Protein AF-A0A258Z2L3-F1 (afdb_monomer)

Solvent-accessible surface area (backbone atoms only — not comparable to full-atom values): 4004 Å² total; per-residue (Å²): 82,29,34,38,35,37,24,51,91,79,54,64,70,58,51,55,51,41,40,76,74,55,38,76,41,78,46,78,41,44,40,82,51,82,80,52,64,75,63,76,80,64,86,79,59,72,42,80,46,73,42,72,94,40,47,49,81,63,44,58,58,54,63,74,74,109

Radius of gyration: 11.48 Å; Cα contacts (8 Å, |Δi|>4): 91; chains: 1; bounding box: 30×16×25 Å

Foldseek 3Di:
DAEEEEADDDCVVVVVVVVVVPHPHYHYHNQPDPVLLPDDDPPPHPYYHYPPVGHDPSSVVSVVVD

Secondary structure (DSSP, 8-state):
-EEEEES-S--HHHHHHHHHTT-SEEEEE---STTSTTPPPPTT--EEEE-GGGS-HHHHHHHHT-

Structure (mmCIF, N/CA/C/O backbone):
data_AF-A0A258Z2L3-F1
#
_entry.id   AF-A0A258Z2L3-F1
#
loop_
_atom_site.group_PDB
_atom_site.id
_atom_site.type_symbol
_atom_site.label_atom_id
_atom_site.label_alt_id
_atom_site.label_comp_id
_atom_site.label_asym_id
_atom_site.label_entity_id
_atom_site.label_seq_id
_atom_site.pdbx_PDB_ins_code
_atom_site.Cartn_x
_atom_site.Cartn_y
_atom_site.Cartn_z
_atom_site.occupancy
_atom_site.B_iso_or_equiv
_atom_site.auth_seq_id
_atom_site.auth_comp_id
_atom_site.auth_asym_id
_atom_site.auth_atom_id
_atom_site.pdbx_PDB_model_num
ATOM 1 N N . MET A 1 1 ? -7.413 -5.083 8.167 1.00 89.50 1 MET A N 1
ATOM 2 C CA . MET A 1 1 ? -6.299 -5.516 7.316 1.00 89.50 1 MET A CA 1
ATOM 3 C C . MET A 1 1 ? -5.710 -4.311 6.591 1.00 89.50 1 MET A C 1
ATOM 5 O O . MET A 1 1 ? -6.472 -3.538 6.015 1.00 89.50 1 MET A O 1
ATOM 9 N N . SER A 1 2 ? -4.399 -4.115 6.680 1.00 93.50 2 SER A N 1
ATOM 10 C CA . SER A 1 2 ? -3.609 -3.110 5.968 1.00 93.50 2 SER A CA 1
ATOM 11 C C . SER A 1 2 ? -2.873 -3.783 4.812 1.00 93.50 2 SER A C 1
ATOM 13 O O . SER A 1 2 ? -2.076 -4.693 5.039 1.00 93.50 2 SER A O 1
ATOM 15 N N . VAL A 1 3 ? -3.154 -3.361 3.581 1.00 94.50 3 VAL A N 1
ATOM 16 C CA . VAL A 1 3 ? -2.622 -3.975 2.358 1.00 94.50 3 VAL A CA 1
ATOM 17 C C . VAL A 1 3 ? -1.675 -3.005 1.662 1.00 94.50 3 VAL A C 1
ATOM 19 O O . VAL A 1 3 ? -2.019 -1.841 1.452 1.00 94.50 3 VAL A O 1
ATOM 22 N N . LEU A 1 4 ? -0.494 -3.474 1.268 1.00 92.88 4 LEU A N 1
ATOM 23 C CA . LEU A 1 4 ? 0.411 -2.748 0.382 1.00 92.88 4 LEU A CA 1
ATOM 24 C C . LEU A 1 4 ? 0.347 -3.351 -1.022 1.00 92.88 4 LEU A C 1
ATOM 26 O O . LEU A 1 4 ? 0.577 -4.542 -1.199 1.00 92.88 4 LEU A O 1
ATOM 30 N N . VAL A 1 5 ? 0.071 -2.516 -2.019 1.00 91.50 5 VAL A N 1
ATOM 31 C CA . VAL A 1 5 ? 0.126 -2.871 -3.438 1.00 91.50 5 VAL A CA 1
ATOM 32 C C . VAL A 1 5 ? 1.357 -2.222 -4.063 1.00 91.50 5 VAL A C 1
ATOM 34 O O . VAL A 1 5 ? 1.520 -1.001 -3.988 1.00 91.50 5 VAL A O 1
ATOM 37 N N . ILE A 1 6 ? 2.213 -3.024 -4.695 1.00 88.69 6 ILE A N 1
ATOM 38 C CA . ILE A 1 6 ? 3.415 -2.564 -5.398 1.00 88.69 6 ILE A CA 1
ATOM 39 C C . ILE A 1 6 ? 3.308 -2.915 -6.886 1.00 88.69 6 ILE A C 1
ATOM 41 O O . ILE A 1 6 ? 3.026 -4.059 -7.244 1.00 88.69 6 ILE A O 1
ATOM 45 N N . GLY A 1 7 ? 3.575 -1.934 -7.744 1.00 86.31 7 GLY A N 1
ATOM 46 C CA . GLY A 1 7 ? 3.402 -2.014 -9.191 1.00 86.31 7 GLY A CA 1
ATOM 47 C C . GLY A 1 7 ? 2.034 -1.502 -9.648 1.00 86.31 7 GLY A C 1
ATOM 48 O O . GLY A 1 7 ? 1.159 -1.169 -8.844 1.00 86.31 7 GLY A O 1
ATOM 49 N N . GLY A 1 8 ? 1.867 -1.410 -10.965 1.00 85.81 8 GLY A N 1
ATOM 50 C CA . GLY A 1 8 ? 0.642 -0.944 -11.614 1.00 85.81 8 GLY A CA 1
ATOM 51 C C . GLY A 1 8 ? 0.411 0.568 -11.496 1.00 85.81 8 GLY A C 1
ATOM 52 O O . GLY A 1 8 ? 0.772 1.216 -10.514 1.00 85.81 8 GLY A O 1
ATOM 53 N N . ASP A 1 9 ? -0.233 1.145 -12.510 1.00 82.69 9 ASP A N 1
ATOM 54 C CA . ASP A 1 9 ? -0.440 2.598 -12.596 1.00 82.69 9 ASP A CA 1
ATOM 55 C C . ASP A 1 9 ? -1.787 3.060 -12.059 1.00 82.69 9 ASP A C 1
ATOM 57 O O . ASP A 1 9 ? -1.895 4.128 -11.461 1.00 82.69 9 ASP A O 1
ATOM 61 N N . LYS A 1 10 ? -2.824 2.255 -12.289 1.00 87.31 10 LYS A N 1
ATOM 62 C CA . LYS A 1 10 ? -4.204 2.552 -11.911 1.00 87.31 10 LYS A CA 1
ATOM 63 C C . LYS A 1 10 ? -4.776 1.349 -11.182 1.00 87.31 10 LYS A C 1
ATOM 65 O O . LYS A 1 10 ? -5.292 0.429 -11.811 1.00 87.31 10 LYS A O 1
ATOM 70 N N . ILE A 1 11 ? -4.688 1.363 -9.854 1.00 91.25 11 ILE A N 1
ATOM 71 C CA . ILE A 1 11 ? -5.139 0.244 -9.017 1.00 91.25 11 ILE A CA 1
ATOM 72 C C . ILE A 1 11 ? -6.498 0.483 -8.351 1.00 91.25 11 ILE A C 1
ATOM 74 O O . ILE A 1 11 ? -6.906 -0.310 -7.516 1.00 91.25 11 ILE A O 1
ATOM 78 N N . THR A 1 12 ? -7.224 1.548 -8.698 1.00 93.31 12 THR A N 1
ATOM 79 C CA . THR A 1 12 ? -8.470 1.942 -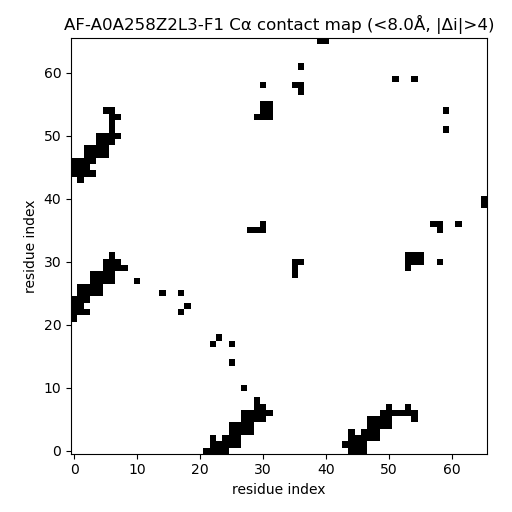8.012 1.00 93.31 12 THR A CA 1
ATOM 80 C C . THR A 1 12 ? -9.498 0.812 -7.934 1.00 93.31 12 THR A C 1
ATOM 82 O O . THR A 1 12 ? -10.085 0.585 -6.883 1.00 93.31 12 THR A O 1
ATOM 85 N N . ARG A 1 13 ? -9.676 0.034 -9.011 1.00 93.69 13 ARG A N 1
ATOM 86 C CA . ARG A 1 13 ? -10.569 -1.139 -8.984 1.00 93.69 13 ARG A CA 1
ATOM 87 C C . ARG A 1 13 ? -10.093 -2.223 -8.020 1.00 93.69 13 ARG A C 1
ATOM 89 O O . ARG A 1 13 ? -10.910 -2.817 -7.329 1.00 93.69 13 A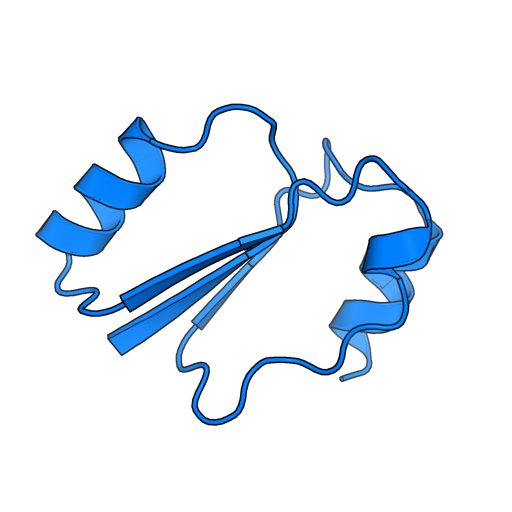RG A O 1
ATOM 96 N N . LEU A 1 14 ? -8.783 -2.451 -7.952 1.00 93.31 14 LEU A N 1
ATOM 97 C CA . LEU A 1 14 ? -8.196 -3.382 -6.995 1.00 93.31 14 LEU A CA 1
ATOM 98 C C . LEU A 1 14 ? -8.366 -2.869 -5.558 1.00 93.31 14 LEU A C 1
ATOM 100 O O . LEU A 1 14 ? -8.697 -3.656 -4.686 1.00 93.31 14 LEU A O 1
ATOM 104 N N . GLN A 1 15 ? -8.209 -1.565 -5.312 1.00 93.69 15 GLN A N 1
ATOM 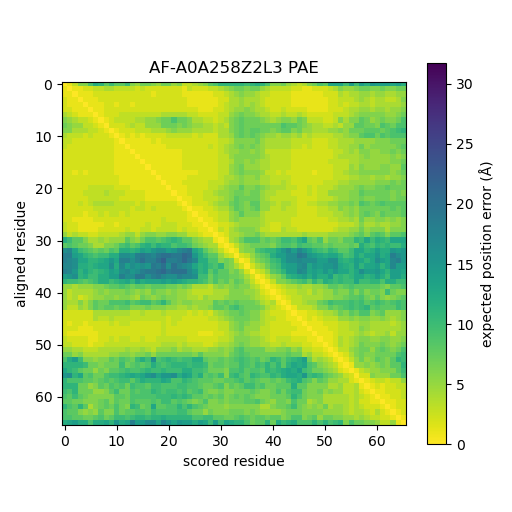105 C CA . GLN A 1 15 ? -8.444 -0.964 -3.993 1.00 93.69 15 GLN A CA 1
ATOM 106 C C . GLN A 1 15 ? -9.886 -1.182 -3.527 1.00 93.69 15 GLN A C 1
ATOM 108 O O . GLN A 1 15 ? -10.082 -1.690 -2.429 1.00 93.69 15 GLN A O 1
ATOM 113 N N . LEU A 1 16 ? -10.873 -0.893 -4.382 1.00 95.56 16 LEU A N 1
ATOM 114 C CA . LEU A 1 16 ? -12.292 -1.120 -4.079 1.00 95.56 16 LEU A CA 1
ATOM 115 C C . LEU A 1 16 ? -12.595 -2.601 -3.818 1.00 95.56 16 LEU A C 1
ATOM 117 O O . LEU A 1 16 ? -13.347 -2.941 -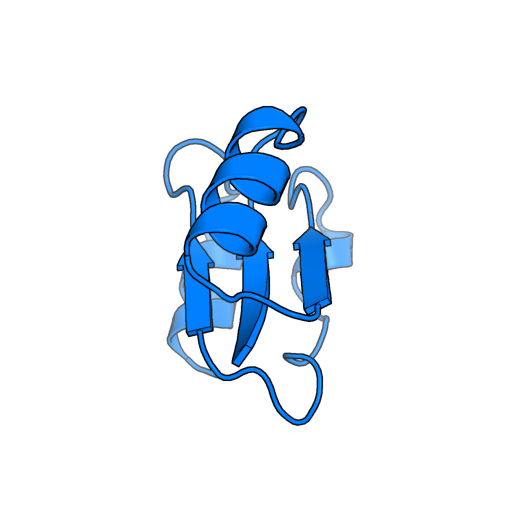2.907 1.00 95.56 16 LEU A O 1
ATOM 121 N N . PHE A 1 17 ? -11.982 -3.498 -4.593 1.00 95.19 17 PHE A N 1
ATOM 122 C CA . PHE A 1 17 ? -12.110 -4.931 -4.361 1.00 95.19 17 PHE A CA 1
ATOM 123 C C . PHE A 1 17 ? -11.519 -5.340 -3.005 1.00 95.19 17 PHE A C 1
ATOM 125 O O . PHE A 1 17 ? -12.173 -6.037 -2.236 1.00 95.19 17 PHE A O 1
ATOM 132 N N . LEU A 1 18 ? -10.324 -4.859 -2.659 1.00 95.00 18 LEU A N 1
ATOM 133 C CA . LEU A 1 18 ? -9.699 -5.137 -1.364 1.00 95.00 18 LEU A CA 1
ATOM 134 C C . LEU A 1 18 ? -10.530 -4.590 -0.197 1.00 95.00 18 LEU A C 1
ATOM 136 O O . LEU A 1 18 ? -10.667 -5.269 0.819 1.00 95.00 18 LEU A O 1
ATOM 140 N N . GLU A 1 19 ? -11.118 -3.403 -0.343 1.00 95.25 19 GLU A N 1
ATOM 141 C CA . GLU A 1 19 ? -12.056 -2.841 0.635 1.00 95.25 19 GLU A CA 1
ATOM 142 C C . GLU A 1 19 ? -13.284 -3.739 0.813 1.00 95.25 19 GLU A C 1
ATOM 144 O O . GLU A 1 19 ? -13.654 -4.041 1.948 1.00 95.25 19 GLU A O 1
ATOM 149 N N . SER A 1 20 ? -13.852 -4.260 -0.282 1.00 96.75 20 SER A N 1
ATOM 150 C CA . SER A 1 20 ? -14.967 -5.219 -0.220 1.00 96.75 20 SER A CA 1
ATOM 151 C C . SER A 1 20 ? -14.603 -6.532 0.490 1.00 96.75 20 SER A C 1
ATOM 153 O O . SER A 1 20 ? -15.467 -7.174 1.080 1.00 96.75 20 SER A O 1
ATOM 155 N N . LEU A 1 21 ? -13.316 -6.898 0.499 1.00 95.31 21 LEU A N 1
ATOM 156 C CA . LEU A 1 21 ? -12.771 -8.046 1.232 1.00 95.31 21 LEU A CA 1
ATOM 157 C C . LEU A 1 21 ? -12.367 -7.714 2.684 1.00 95.31 21 LEU A C 1
ATOM 159 O O . LEU A 1 21 ? -11.827 -8.569 3.384 1.00 95.31 21 LEU A O 1
ATOM 163 N N . GLY A 1 22 ? -12.600 -6.485 3.159 1.00 94.88 22 GLY A N 1
ATOM 164 C CA . GLY A 1 22 ? -12.309 -6.068 4.536 1.00 94.88 22 GLY A CA 1
ATOM 165 C C . GLY A 1 22 ? -10.942 -5.401 4.745 1.00 94.88 22 GLY A C 1
ATOM 166 O O . GLY A 1 22 ? -10.497 -5.233 5.893 1.00 94.88 22 GLY A O 1
ATOM 167 N N . ALA A 1 23 ? -10.255 -4.989 3.674 1.00 94.88 23 ALA A N 1
ATOM 168 C CA . ALA A 1 23 ? -9.113 -4.089 3.798 1.00 94.88 23 ALA A CA 1
ATOM 169 C C . ALA A 1 23 ? -9.576 -2.730 4.347 1.00 94.88 23 ALA A C 1
ATOM 171 O O . ALA A 1 23 ? -10.500 -2.110 3.837 1.00 94.88 23 ALA A O 1
ATOM 172 N N . LYS A 1 24 ? -8.918 -2.265 5.412 1.00 93.50 24 LYS A N 1
ATOM 173 C CA . LYS A 1 24 ? -9.208 -0.979 6.073 1.00 93.50 24 LYS A CA 1
ATOM 174 C C . LYS A 1 24 ? -8.261 0.128 5.624 1.00 93.50 24 LYS A C 1
ATOM 176 O O . LYS A 1 24 ? -8.526 1.304 5.845 1.00 93.50 24 LYS A O 1
ATOM 181 N N . LYS A 1 25 ? -7.108 -0.258 5.079 1.00 90.38 25 LYS A N 1
ATOM 182 C CA . LYS A 1 25 ? -6.062 0.654 4.636 1.00 90.38 25 LYS A CA 1
ATOM 183 C C . LYS A 1 25 ? -5.351 0.025 3.453 1.00 90.38 25 LYS A C 1
ATOM 185 O O . LYS A 1 25 ? -4.859 -1.094 3.576 1.00 90.38 25 LYS A O 1
ATOM 190 N N . THR A 1 26 ? -5.274 0.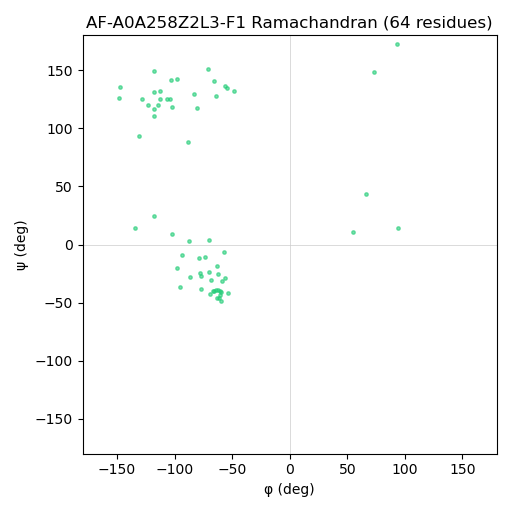756 2.349 1.00 91.94 26 THR A N 1
ATOM 191 C CA . THR A 1 26 ? -4.569 0.302 1.151 1.00 91.94 26 THR A CA 1
ATOM 192 C C . THR A 1 26 ? -3.503 1.319 0.771 1.00 91.94 26 THR A C 1
ATOM 194 O 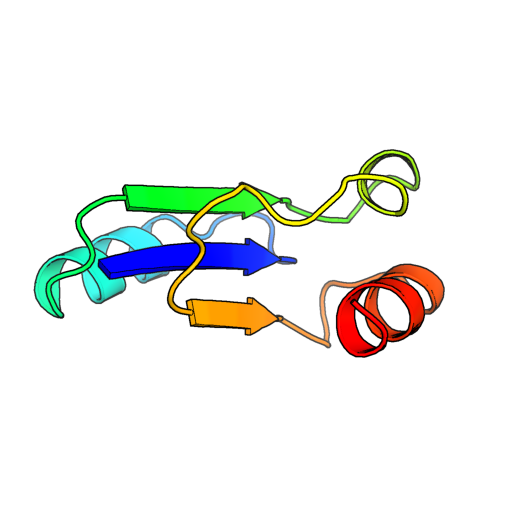O . THR A 1 26 ? -3.796 2.485 0.518 1.00 91.94 26 THR A O 1
ATOM 197 N N . HIS A 1 27 ? -2.249 0.879 0.742 1.00 90.25 27 HIS A N 1
ATOM 198 C CA . HIS A 1 27 ? -1.106 1.651 0.271 1.00 90.25 27 HIS A CA 1
ATOM 199 C C . HIS A 1 27 ? -0.781 1.263 -1.172 1.00 90.25 27 HIS A C 1
ATOM 201 O O . HIS A 1 27 ? -0.863 0.090 -1.524 1.00 90.25 27 HIS A O 1
ATOM 207 N N . HIS A 1 28 ? -0.386 2.228 -2.006 1.00 90.00 28 HIS A N 1
ATOM 208 C CA . HIS A 1 28 ? 0.022 1.966 -3.388 1.00 90.00 28 HIS A CA 1
ATOM 209 C C . HIS A 1 28 ? 1.372 2.586 -3.700 1.00 90.00 28 HIS A C 1
ATOM 211 O O . HIS A 1 28 ? 1.548 3.798 -3.561 1.00 90.00 28 HIS A O 1
ATOM 217 N N . TRP A 1 29 ? 2.301 1.764 -4.176 1.00 87.44 29 TRP A N 1
ATOM 218 C CA . TRP A 1 29 ? 3.547 2.206 -4.785 1.00 87.44 29 TRP A CA 1
ATOM 219 C C . TRP A 1 29 ? 3.595 1.734 -6.232 1.00 87.44 29 TRP A C 1
ATOM 221 O O . TRP A 1 29 ? 3.772 0.554 -6.495 1.00 87.44 29 TRP A O 1
ATOM 231 N N . ASN A 1 30 ? 3.503 2.658 -7.187 1.00 80.00 30 ASN A N 1
ATOM 232 C CA . ASN A 1 30 ? 3.543 2.316 -8.614 1.00 80.00 30 ASN A CA 1
ATOM 233 C C . ASN A 1 30 ? 4.874 1.678 -9.076 1.00 80.00 30 ASN A C 1
ATOM 235 O O . ASN A 1 30 ? 4.909 1.062 -10.130 1.00 80.00 30 ASN A O 1
ATOM 239 N N . SER A 1 31 ? 5.963 1.826 -8.308 1.00 71.12 31 SER A N 1
ATOM 240 C CA . SER A 1 31 ? 7.300 1.246 -8.542 1.00 71.12 31 SER A CA 1
ATOM 241 C C . SER A 1 31 ? 7.960 1.534 -9.904 1.00 71.12 31 SER A C 1
ATOM 243 O O . SER A 1 31 ? 9.004 0.965 -10.228 1.00 71.12 31 SER A O 1
ATOM 245 N N . ARG A 1 32 ? 7.403 2.461 -10.696 1.00 67.56 32 ARG A N 1
ATOM 246 C CA . ARG A 1 32 ? 7.972 2.862 -11.995 1.00 67.56 32 ARG A CA 1
ATOM 247 C C . ARG A 1 32 ? 9.295 3.616 -11.858 1.00 67.56 32 ARG A C 1
ATOM 249 O O . ARG A 1 32 ? 10.156 3.500 -12.722 1.00 67.56 32 ARG A O 1
ATOM 256 N N . ASN A 1 33 ? 9.480 4.355 -10.763 1.00 60.78 33 ASN A N 1
ATOM 257 C CA . ASN A 1 33 ? 10.700 5.119 -10.503 1.00 60.78 33 ASN A CA 1
ATOM 258 C C . ASN A 1 33 ? 11.585 4.405 -9.471 1.00 60.78 33 ASN A C 1
ATOM 260 O O . ASN A 1 33 ? 11.088 3.903 -8.461 1.00 60.78 33 ASN A O 1
ATOM 264 N N . LYS A 1 34 ? 12.914 4.453 -9.668 1.00 56.91 34 LYS A N 1
ATOM 265 C CA . LYS A 1 34 ? 13.944 3.901 -8.755 1.00 56.91 34 LYS A CA 1
ATOM 266 C C . LYS A 1 34 ? 13.897 4.459 -7.315 1.00 56.91 34 LYS A C 1
ATOM 268 O O . LYS A 1 34 ? 14.624 3.993 -6.446 1.00 56.91 34 LYS A O 1
ATOM 273 N N . SER A 1 35 ? 13.053 5.449 -7.029 1.00 56.66 35 SER A N 1
ATOM 274 C CA . SER A 1 35 ? 12.824 5.962 -5.672 1.00 56.66 35 SER A CA 1
ATOM 275 C C . SER A 1 35 ? 11.889 5.083 -4.828 1.00 56.66 35 SER A C 1
ATOM 277 O O . SER A 1 35 ? 11.794 5.283 -3.618 1.00 56.66 35 SER A O 1
ATOM 279 N N . ALA A 1 36 ? 11.200 4.105 -5.428 1.00 58.28 36 ALA A N 1
ATOM 280 C CA . ALA A 1 36 ? 10.442 3.100 -4.680 1.00 58.28 36 ALA A CA 1
ATOM 281 C C . ALA A 1 36 ? 11.348 2.012 -4.072 1.00 58.28 36 ALA A C 1
ATOM 283 O O . ALA A 1 36 ? 11.018 1.474 -3.020 1.00 58.28 36 ALA A O 1
ATOM 284 N N . THR A 1 37 ? 12.508 1.749 -4.686 1.00 57.78 37 THR A N 1
ATOM 285 C CA . THR A 1 37 ? 13.451 0.656 -4.366 1.00 57.78 37 THR A CA 1
ATOM 286 C C . THR A 1 37 ? 14.211 0.789 -3.037 1.00 57.78 37 THR A C 1
ATOM 288 O O . THR A 1 37 ? 15.021 -0.061 -2.710 1.00 57.78 37 THR A O 1
ATOM 291 N N . HIS A 1 38 ? 13.934 1.806 -2.218 1.00 59.97 38 HIS A N 1
ATOM 292 C CA . HIS A 1 38 ? 14.580 1.979 -0.905 1.00 59.97 38 HIS A CA 1
ATOM 293 C C . HIS A 1 38 ? 13.595 2.324 0.218 1.00 59.97 38 HIS A C 1
ATOM 295 O O . HIS A 1 38 ? 13.998 2.773 1.290 1.00 59.97 38 HIS A O 1
ATOM 301 N N . LYS A 1 39 ? 12.289 2.150 -0.013 1.00 69.69 39 LYS A N 1
ATOM 302 C CA . LYS A 1 39 ? 11.287 2.348 1.036 1.00 69.69 39 LYS A CA 1
ATOM 303 C C . LYS A 1 39 ? 11.174 1.085 1.879 1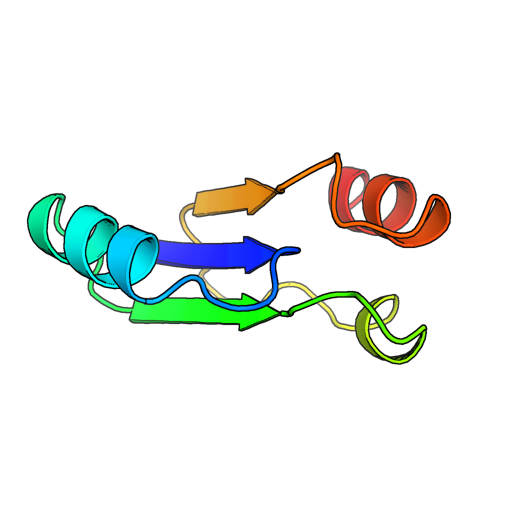.00 69.69 39 LYS A C 1
ATOM 305 O O . LYS A 1 39 ? 10.966 0.003 1.338 1.00 69.69 39 LYS A O 1
ATOM 310 N N . HIS A 1 40 ? 11.251 1.242 3.196 1.00 77.69 40 HIS A N 1
ATOM 311 C CA . HIS A 1 40 ? 10.865 0.181 4.118 1.00 77.69 40 HIS A CA 1
ATOM 312 C C . HIS A 1 40 ? 9.368 -0.086 4.011 1.00 77.69 40 HIS A C 1
ATOM 314 O O . HIS A 1 40 ? 8.578 0.861 3.903 1.00 77.69 40 HIS A O 1
ATOM 320 N N . LEU A 1 41 ? 8.986 -1.364 4.077 1.00 80.75 41 LEU A N 1
ATOM 321 C CA . LEU A 1 41 ? 7.587 -1.763 4.213 1.00 80.75 41 LEU A CA 1
ATOM 322 C C . LEU A 1 41 ? 6.923 -0.952 5.347 1.00 80.75 41 LEU A C 1
ATOM 324 O O . LEU A 1 41 ? 7.502 -0.834 6.432 1.00 80.75 41 LEU A O 1
ATOM 328 N N . PRO A 1 42 ? 5.729 -0.365 5.131 1.00 82.31 42 PRO A N 1
ATOM 329 C CA . PRO A 1 42 ? 5.024 0.352 6.181 1.00 82.31 42 PRO A CA 1
ATOM 330 C C . PRO A 1 42 ? 4.811 -0.551 7.397 1.00 82.31 42 PRO A C 1
ATOM 332 O O . PRO A 1 42 ? 4.397 -1.707 7.259 1.00 82.31 42 PRO A O 1
ATOM 335 N N . LEU A 1 43 ? 5.050 -0.004 8.591 1.00 78.00 43 LEU A N 1
ATOM 336 C CA . LEU A 1 43 ? 4.781 -0.705 9.844 1.00 78.00 43 LEU A CA 1
ATOM 337 C C . LEU A 1 43 ? 3.316 -1.167 9.874 1.00 78.00 43 LEU A C 1
ATOM 339 O O . LEU A 1 43 ? 2.413 -0.381 9.573 1.00 78.00 43 LEU A O 1
ATOM 343 N N . LYS A 1 44 ? 3.093 -2.425 10.280 1.00 85.94 44 LYS A N 1
ATOM 344 C CA . LYS A 1 44 ? 1.772 -3.086 10.326 1.00 85.94 44 LYS A CA 1
ATOM 345 C C . LYS A 1 44 ? 1.138 -3.306 8.943 1.00 85.94 44 LYS A C 1
ATOM 347 O O . LYS A 1 44 ? -0.047 -3.043 8.751 1.00 85.94 44 LYS A O 1
ATOM 352 N N . THR A 1 45 ? 1.926 -3.752 7.967 1.00 89.44 45 THR A N 1
ATOM 353 C CA . THR A 1 45 ? 1.389 -4.306 6.716 1.00 89.44 45 THR A CA 1
ATOM 354 C C . THR A 1 45 ? 0.982 -5.758 6.964 1.00 89.44 45 THR A C 1
ATOM 356 O O . THR A 1 45 ? 1.830 -6.572 7.307 1.00 89.44 45 THR A O 1
ATOM 359 N N . ASP A 1 46 ? -0.306 -6.068 6.808 1.00 92.06 46 ASP A N 1
ATOM 360 C CA . ASP A 1 46 ? -0.846 -7.421 7.000 1.00 92.06 46 ASP A CA 1
ATOM 361 C C . ASP A 1 46 ? -0.730 -8.261 5.714 1.00 92.06 46 ASP A C 1
ATOM 363 O O . ASP A 1 46 ? -0.662 -9.485 5.770 1.00 92.06 46 ASP A O 1
ATOM 367 N N . MET A 1 47 ? -0.732 -7.607 4.544 1.00 91.06 47 MET A N 1
ATOM 368 C CA . MET A 1 47 ? -0.692 -8.266 3.237 1.00 91.06 47 MET A CA 1
ATOM 369 C C . MET A 1 47 ? 0.073 -7.429 2.207 1.00 91.06 47 MET A C 1
ATOM 371 O O . MET A 1 47 ? -0.149 -6.223 2.082 1.00 91.06 47 MET A O 1
ATOM 375 N N . LEU A 1 48 ? 0.934 -8.089 1.429 1.00 90.19 48 LEU A N 1
ATOM 376 C CA . LEU A 1 48 ? 1.668 -7.506 0.308 1.00 90.19 48 LEU A CA 1
ATOM 377 C C . LEU A 1 48 ? 1.178 -8.110 -1.013 1.00 90.19 48 LEU A C 1
ATOM 379 O O . LEU A 1 48 ? 1.208 -9.325 -1.192 1.00 90.19 48 LEU A O 1
ATOM 383 N N . ILE A 1 49 ? 0.760 -7.258 -1.947 1.00 90.31 49 ILE A N 1
ATOM 384 C CA . ILE A 1 49 ? 0.378 -7.637 -3.309 1.00 90.31 49 ILE A CA 1
ATOM 385 C C . ILE A 1 49 ? 1.372 -7.006 -4.272 1.00 90.31 49 ILE A C 1
ATOM 387 O O . ILE A 1 49 ? 1.508 -5.785 -4.341 1.00 90.31 49 ILE A O 1
ATOM 391 N N . MET A 1 50 ? 2.062 -7.848 -5.030 1.00 87.69 50 MET A N 1
ATOM 392 C CA . MET A 1 50 ? 3.130 -7.436 -5.926 1.00 87.69 50 MET A CA 1
ATOM 393 C C . MET A 1 50 ? 2.761 -7.773 -7.372 1.00 87.69 50 MET A C 1
ATOM 395 O O . MET A 1 50 ? 2.611 -8.941 -7.718 1.00 87.69 50 MET A O 1
ATOM 399 N N . MET A 1 51 ? 2.615 -6.754 -8.220 1.00 87.44 51 MET A N 1
ATOM 400 C CA . MET A 1 51 ? 2.313 -6.930 -9.643 1.00 87.44 51 MET A CA 1
ATOM 401 C C . MET A 1 51 ? 3.617 -7.084 -10.432 1.00 87.44 51 MET A C 1
ATOM 403 O O . MET A 1 51 ? 4.179 -6.092 -10.888 1.00 87.44 51 MET A O 1
ATOM 407 N N . THR A 1 52 ? 4.117 -8.314 -10.568 1.00 79.12 52 THR A N 1
ATOM 408 C CA . THR A 1 52 ? 5.467 -8.613 -11.088 1.00 79.12 52 THR A CA 1
ATOM 409 C C . THR A 1 52 ? 5.744 -8.089 -12.495 1.00 79.12 52 THR A C 1
ATOM 411 O O . THR A 1 52 ? 6.871 -7.685 -12.763 1.00 79.12 52 THR A O 1
ATOM 414 N 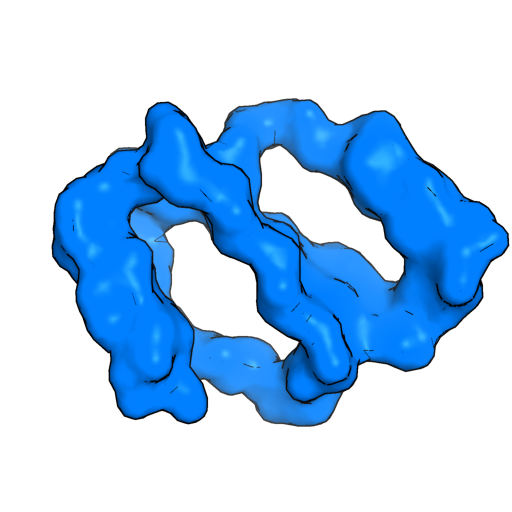N . ASP A 1 53 ? 4.726 -8.007 -13.353 1.00 77.62 53 ASP A N 1
ATOM 415 C CA . ASP A 1 53 ? 4.857 -7.488 -14.726 1.00 77.62 53 ASP A CA 1
ATOM 416 C C . ASP A 1 53 ? 5.023 -5.959 -14.784 1.00 77.62 53 ASP A C 1
ATOM 418 O O . ASP A 1 53 ? 5.346 -5.393 -15.825 1.00 77.62 53 ASP A O 1
ATOM 422 N N . PHE A 1 54 ? 4.808 -5.272 -13.657 1.00 71.25 54 PHE A N 1
ATOM 423 C CA . PHE A 1 54 ? 4.836 -3.813 -13.544 1.00 71.25 54 PHE A CA 1
ATOM 424 C C . PHE A 1 54 ? 5.932 -3.315 -12.591 1.00 71.25 54 PHE A C 1
ATOM 426 O O . PHE A 1 54 ? 5.815 -2.227 -12.021 1.00 71.25 54 PHE A O 1
ATOM 433 N N . LEU A 1 55 ? 6.991 -4.104 -12.392 1.00 70.75 55 LEU A N 1
ATOM 434 C CA . LEU A 1 55 ? 8.136 -3.751 -11.551 1.00 70.75 55 LEU A CA 1
ATOM 435 C C . LEU A 1 55 ? 9.419 -3.683 -12.364 1.00 70.75 55 LEU A C 1
ATOM 437 O O . LEU A 1 55 ? 9.629 -4.451 -13.298 1.00 70.75 55 LEU A O 1
ATOM 441 N N . ASN A 1 56 ? 10.333 -2.814 -11.934 1.00 69.94 56 ASN A N 1
ATOM 442 C CA . ASN A 1 56 ? 11.722 -2.952 -12.347 1.00 69.94 56 ASN A CA 1
ATOM 443 C C . ASN A 1 56 ? 12.351 -4.184 -11.659 1.00 69.94 56 ASN A C 1
ATOM 445 O O . ASN A 1 56 ? 11.964 -4.547 -10.545 1.00 69.94 56 ASN A O 1
ATOM 449 N N . HIS A 1 57 ? 13.337 -4.810 -12.307 1.00 68.62 57 HIS A N 1
ATOM 450 C CA . HIS A 1 57 ? 13.965 -6.049 -11.827 1.00 68.62 57 HIS A CA 1
ATOM 451 C C . HIS A 1 57 ? 14.547 -5.955 -10.404 1.00 68.62 57 HIS A C 1
ATOM 453 O O . HIS A 1 57 ? 14.549 -6.950 -9.680 1.00 68.62 57 HIS A O 1
ATOM 459 N N . ASN A 1 58 ? 14.982 -4.769 -9.971 1.00 68.38 58 ASN A N 1
ATOM 460 C CA . ASN A 1 58 ? 15.576 -4.570 -8.648 1.00 68.38 58 ASN A CA 1
ATOM 461 C C . ASN A 1 58 ? 14.506 -4.526 -7.543 1.00 68.38 58 ASN A C 1
ATOM 463 O O . ASN A 1 58 ? 14.690 -5.120 -6.485 1.00 68.38 58 ASN A O 1
ATOM 467 N N . ALA A 1 59 ? 13.347 -3.913 -7.811 1.00 69.00 59 ALA A N 1
ATOM 468 C CA . ALA A 1 59 ? 12.254 -3.782 -6.845 1.00 69.00 59 ALA A CA 1
ATOM 469 C C . ALA A 1 59 ? 11.730 -5.138 -6.357 1.00 69.00 59 ALA A C 1
ATOM 471 O O . ALA A 1 59 ? 11.462 -5.307 -5.170 1.00 69.00 59 ALA A O 1
ATOM 472 N N . MET A 1 60 ? 11.605 -6.119 -7.256 1.00 72.81 60 MET A N 1
ATOM 473 C CA . MET A 1 60 ? 11.171 -7.467 -6.877 1.00 72.81 60 MET A CA 1
ATOM 474 C C . MET A 1 60 ? 12.151 -8.109 -5.886 1.00 72.81 60 MET A C 1
ATOM 476 O O . MET A 1 60 ? 11.732 -8.679 -4.879 1.00 72.81 60 MET A O 1
ATOM 480 N N . HIS A 1 61 ? 13.453 -8.012 -6.164 1.00 74.62 61 HIS A N 1
ATOM 481 C CA . HIS A 1 61 ? 14.482 -8.607 -5.319 1.00 74.62 61 HIS A CA 1
ATOM 482 C C . HIS A 1 61 ? 14.540 -7.941 -3.935 1.00 74.62 61 HIS A C 1
ATOM 484 O O . HIS A 1 61 ? 14.652 -8.639 -2.925 1.00 74.62 61 HIS A O 1
ATOM 490 N N . ASP A 1 62 ? 14.396 -6.616 -3.880 1.00 77.50 62 ASP A N 1
ATOM 491 C CA . ASP A 1 62 ? 14.467 -5.847 -2.635 1.00 77.50 62 ASP A CA 1
ATOM 492 C C . ASP A 1 62 ? 13.267 -6.103 -1.715 1.00 77.50 62 ASP A C 1
ATOM 494 O O . ASP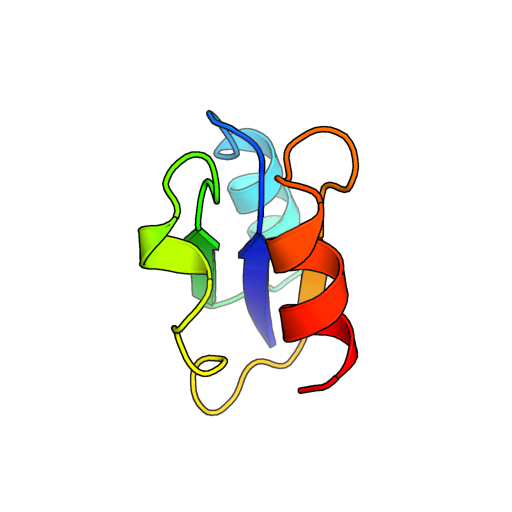 A 1 62 ? 13.447 -6.293 -0.514 1.00 77.50 62 ASP A O 1
ATOM 498 N N . PHE A 1 63 ? 12.048 -6.160 -2.259 1.00 74.38 63 PHE A N 1
ATOM 499 C CA . PHE A 1 63 ? 10.843 -6.411 -1.460 1.00 74.38 63 PHE A CA 1
ATOM 500 C C . PHE A 1 63 ? 10.653 -7.880 -1.079 1.00 74.38 63 PHE A C 1
ATOM 502 O O . PHE A 1 63 ? 10.016 -8.151 -0.072 1.00 74.38 63 PHE A O 1
ATOM 509 N N . LYS A 1 64 ? 11.205 -8.835 -1.840 1.00 75.56 64 LYS A N 1
ATOM 510 C CA . LYS A 1 64 ? 11.174 -10.260 -1.466 1.00 75.56 64 LYS A CA 1
ATOM 511 C C . LYS A 1 64 ? 12.066 -10.572 -0.255 1.00 75.56 64 LYS A C 1
ATOM 513 O O . LYS A 1 64 ? 11.879 -11.597 0.394 1.00 75.56 64 LYS A O 1
ATOM 518 N N . ARG A 1 65 ? 13.080 -9.740 -0.002 1.00 77.31 65 ARG A N 1
ATOM 519 C CA . ARG A 1 65 ? 14.065 -9.920 1.078 1.00 77.31 65 ARG A CA 1
ATOM 520 C C . ARG A 1 65 ? 13.714 -9.195 2.380 1.00 77.31 65 ARG A C 1
ATOM 522 O O . ARG A 1 65 ? 14.427 -9.396 3.361 1.00 77.31 65 ARG A O 1
ATOM 529 N N . GLN A 1 66 ? 12.693 -8.343 2.364 1.00 68.19 66 GLN A N 1
ATOM 530 C CA . GLN A 1 66 ? 12.163 -7.637 3.534 1.00 68.19 66 GLN A CA 1
ATOM 531 C C . GLN A 1 66 ? 10.979 -8.402 4.113 1.00 68.19 66 GLN A C 1
ATOM 533 O O . GLN A 1 66 ? 10.841 -8.374 5.353 1.00 68.19 66 GLN A O 1
#

pLDDT: mean 82.29, std 11.62, range [56.66, 96.75]

Sequence (66 aa):
MSVLVIGGDKITRLQLFLESLGAKKTHHWNSRNKSATHKHLPLKTDMLIMMTDFLNHNAMHDFKRQ

Mean predicted aligned error: 5.57 Å

Nearest PDB structures (foldseek):
  2ekl-assembly1_A-2  TM=5.102E-01  e=2.674E+00  Sulfurisphaera tokodaii
  4dzz-assembly3_A  TM=4.432E-01  e=4.034E+00  Escherichia coli
  1j6u-assembly1_A  TM=4.736E-01  e=9.831E+00  Thermotoga maritima